Protein AF-A0A7S3IMA4-F1 (afdb_monomer_lite)

Structure (mmCIF, N/CA/C/O backbone):
data_AF-A0A7S3IMA4-F1
#
_entry.id   AF-A0A7S3IMA4-F1
#
loop_
_atom_site.group_PDB
_atom_site.id
_atom_site.type_symbol
_atom_site.label_atom_id
_atom_site.label_alt_id
_atom_site.label_comp_id
_atom_site.label_asym_id
_atom_site.label_entity_id
_atom_site.label_seq_id
_atom_site.pdbx_PDB_ins_code
_atom_site.Cartn_x
_atom_site.Cartn_y
_atom_site.Cartn_z
_atom_site.occupancy
_atom_site.B_iso_or_equiv
_atom_site.auth_seq_id
_atom_site.auth_comp_id
_atom_site.auth_asym_id
_atom_site.auth_atom_id
_atom_site.pdbx_PDB_model_num
ATOM 1 N N . MET A 1 1 ? 12.283 6.890 22.396 1.00 40.31 1 MET A N 1
ATOM 2 C CA . MET A 1 1 ? 12.252 5.522 22.956 1.00 40.31 1 MET A CA 1
ATOM 3 C C . MET A 1 1 ? 12.165 4.569 21.782 1.00 40.31 1 MET A C 1
ATOM 5 O O . MET A 1 1 ? 11.256 4.736 20.983 1.00 40.31 1 MET A O 1
ATOM 9 N N . ALA A 1 2 ? 13.135 3.670 21.608 1.00 43.66 2 ALA A N 1
ATOM 10 C CA . ALA A 1 2 ? 13.059 2.654 20.563 1.00 43.66 2 ALA A CA 1
ATOM 11 C C . ALA A 1 2 ? 11.973 1.652 20.964 1.00 43.66 2 ALA A C 1
ATOM 13 O O . ALA A 1 2 ? 12.071 1.041 22.027 1.00 43.66 2 ALA A O 1
ATOM 14 N N . VAL A 1 3 ? 10.916 1.550 20.164 1.00 55.69 3 VAL A N 1
ATOM 15 C CA . VAL A 1 3 ? 9.898 0.517 20.350 1.00 55.69 3 VAL A CA 1
ATOM 16 C C . VAL A 1 3 ? 10.578 -0.808 19.985 1.00 55.69 3 VAL A C 1
ATOM 18 O O . VAL A 1 3 ? 11.147 -0.888 18.893 1.00 55.69 3 VAL A O 1
ATOM 21 N N . PRO A 1 4 ? 10.631 -1.806 20.882 1.00 55.81 4 PRO A N 1
ATOM 22 C CA . PRO A 1 4 ? 11.192 -3.100 20.531 1.00 55.81 4 PRO A CA 1
ATOM 23 C C . PRO A 1 4 ? 10.392 -3.671 19.360 1.00 55.81 4 PRO A C 1
ATOM 25 O O . PRO A 1 4 ? 9.162 -3.631 19.381 1.00 55.81 4 PRO A O 1
ATOM 28 N N . TRP A 1 5 ? 11.093 -4.163 18.338 1.00 56.09 5 TRP A N 1
ATOM 29 C CA . TRP A 1 5 ? 10.470 -4.848 17.212 1.00 56.09 5 TRP A CA 1
ATOM 30 C C . TRP A 1 5 ? 9.736 -6.075 17.765 1.00 56.09 5 TRP A C 1
ATOM 32 O O . TRP A 1 5 ? 10.378 -7.017 18.221 1.00 56.09 5 TRP A O 1
ATOM 42 N N . SER A 1 6 ? 8.407 -6.019 17.822 1.00 56.62 6 SER A N 1
ATOM 43 C CA . SER A 1 6 ? 7.554 -7.145 18.192 1.00 56.62 6 SER A CA 1
ATOM 44 C C . SER A 1 6 ? 7.084 -7.873 16.935 1.00 56.62 6 SER A C 1
ATOM 46 O O . SER A 1 6 ? 7.007 -7.280 15.856 1.00 56.62 6 SER A O 1
ATOM 48 N N . ASP A 1 7 ? 6.730 -9.150 17.080 1.00 57.28 7 ASP A N 1
ATOM 49 C CA . ASP A 1 7 ? 6.319 -10.031 15.975 1.00 57.28 7 ASP A CA 1
ATOM 50 C C . ASP A 1 7 ? 5.040 -9.574 15.232 1.00 57.28 7 ASP A C 1
ATOM 52 O O . ASP A 1 7 ? 4.711 -10.125 14.188 1.00 57.28 7 ASP A O 1
ATOM 56 N N . ASN A 1 8 ? 4.349 -8.532 15.715 1.00 62.25 8 ASN A N 1
ATOM 57 C CA . ASN A 1 8 ? 3.084 -8.032 15.158 1.00 62.25 8 ASN A CA 1
ATOM 58 C C . ASN A 1 8 ? 3.216 -6.720 14.353 1.00 62.25 8 ASN A C 1
ATOM 60 O O . ASN A 1 8 ? 2.206 -6.107 14.022 1.00 62.25 8 ASN A O 1
ATOM 64 N N . LEU A 1 9 ? 4.433 -6.234 14.075 1.00 73.19 9 LEU A N 1
ATOM 65 C CA . LEU A 1 9 ? 4.632 -4.960 13.355 1.00 73.19 9 LEU A CA 1
ATOM 66 C C . LEU A 1 9 ? 4.625 -5.093 11.829 1.00 73.19 9 LEU A C 1
ATOM 68 O O . LEU A 1 9 ? 4.502 -4.086 11.131 1.00 73.19 9 LEU A O 1
ATOM 72 N N . LEU A 1 10 ? 4.808 -6.308 11.31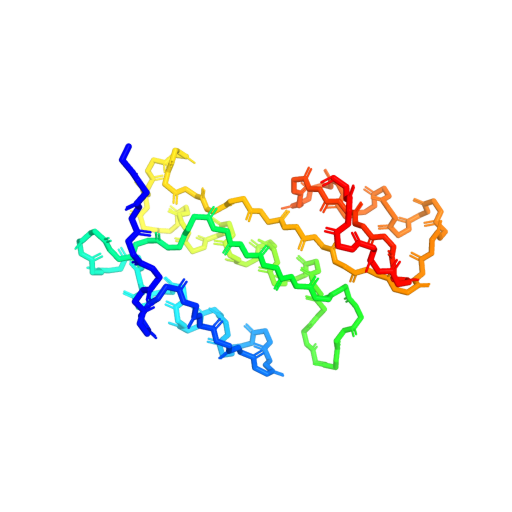4 1.00 82.31 10 LEU A N 1
ATOM 73 C CA . LEU A 1 10 ? 4.911 -6.569 9.888 1.00 82.31 10 LEU A CA 1
ATOM 74 C C . LEU A 1 10 ? 3.915 -7.640 9.491 1.00 82.31 10 LEU A C 1
ATOM 76 O O . LEU A 1 10 ? 3.895 -8.729 10.059 1.00 82.31 10 LEU A O 1
ATOM 80 N N . GLU A 1 11 ? 3.168 -7.349 8.439 1.00 88.50 11 GLU A N 1
ATOM 81 C CA . GLU A 1 11 ? 2.263 -8.307 7.848 1.00 88.50 11 GLU A CA 1
ATOM 82 C C . GLU A 1 11 ? 2.574 -8.494 6.369 1.00 88.50 11 GLU A C 1
ATOM 84 O O . GLU A 1 11 ? 2.739 -7.534 5.617 1.00 88.50 11 GLU A O 1
ATOM 89 N N . ILE A 1 12 ? 2.694 -9.756 5.965 1.00 90.62 12 ILE A N 1
ATOM 90 C CA . ILE A 1 12 ? 3.060 -1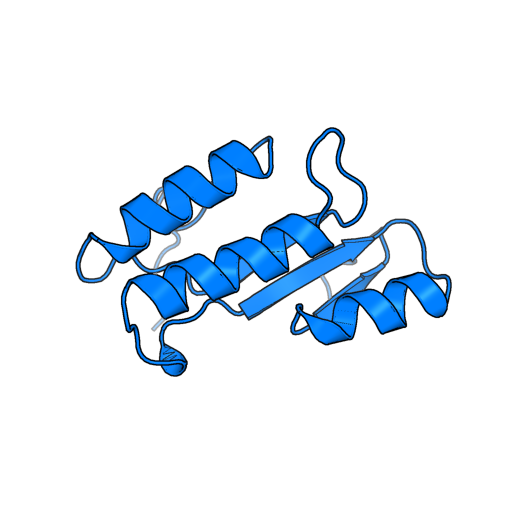0.133 4.603 1.00 90.62 12 ILE A CA 1
ATOM 91 C C . ILE A 1 12 ? 1.799 -10.596 3.876 1.00 90.62 12 ILE A C 1
ATOM 93 O O . ILE A 1 12 ? 0.995 -11.367 4.412 1.00 90.62 12 ILE A O 1
ATOM 97 N N . CYS A 1 13 ? 1.642 -10.111 2.649 1.00 91.56 13 CYS A N 1
ATOM 98 C CA . CYS A 1 13 ? 0.571 -10.480 1.732 1.00 91.56 13 CYS A CA 1
ATOM 99 C C . CYS A 1 13 ? 1.202 -10.956 0.425 1.00 91.56 13 CYS A C 1
ATOM 101 O O . CYS A 1 13 ? 2.176 -10.363 -0.040 1.00 91.56 13 CYS A O 1
ATOM 103 N N . TYR A 1 14 ? 0.652 -12.015 -0.165 1.00 89.44 14 TYR A N 1
ATOM 104 C CA . TYR A 1 14 ? 1.158 -12.577 -1.422 1.00 89.44 14 TYR A CA 1
ATOM 105 C C . TYR A 1 14 ? 0.304 -12.186 -2.634 1.00 89.44 14 TYR A C 1
ATOM 107 O O . TYR A 1 14 ? 0.670 -12.494 -3.767 1.00 89.44 14 TYR A O 1
ATOM 115 N N . SER A 1 15 ? -0.815 -11.494 -2.409 1.00 91.50 15 SER A N 1
ATOM 116 C CA . SER A 1 15 ? -1.678 -10.952 -3.452 1.00 91.50 15 SER A CA 1
ATOM 117 C C . SER A 1 15 ? -2.287 -9.614 -3.026 1.00 91.50 15 SER A C 1
ATOM 119 O O . SER A 1 15 ? -2.413 -9.325 -1.832 1.00 91.50 15 SER A O 1
ATOM 121 N N . GLY A 1 16 ? -2.699 -8.803 -4.006 1.00 90.44 16 GLY A N 1
ATOM 122 C CA . GLY A 1 16 ? -3.421 -7.557 -3.735 1.00 90.44 16 GLY A CA 1
ATOM 123 C C . GLY A 1 16 ? -4.763 -7.790 -3.029 1.00 90.44 16 GLY A C 1
ATOM 124 O O . GLY A 1 16 ? -5.139 -7.014 -2.159 1.00 90.44 16 GLY A O 1
ATOM 125 N N . ALA A 1 17 ? -5.449 -8.898 -3.332 1.00 92.62 17 ALA A N 1
ATOM 126 C CA . ALA A 1 17 ? -6.703 -9.259 -2.671 1.00 92.62 17 ALA A CA 1
ATOM 127 C C . ALA A 1 17 ? -6.506 -9.551 -1.173 1.00 92.62 17 ALA A C 1
ATOM 129 O O . ALA A 1 17 ? -7.260 -9.037 -0.350 1.00 92.62 17 ALA A O 1
ATOM 130 N N . ASP A 1 18 ? -5.460 -10.306 -0.816 1.00 93.44 18 ASP A N 1
ATOM 131 C CA . ASP A 1 18 ? -5.134 -10.585 0.590 1.00 93.44 18 ASP A CA 1
ATOM 132 C C . ASP A 1 18 ? -4.781 -9.298 1.343 1.00 93.44 18 ASP A C 1
ATOM 134 O O . ASP A 1 18 ? -5.178 -9.116 2.493 1.00 93.44 18 ASP A O 1
ATOM 138 N N . ALA A 1 19 ? -4.053 -8.391 0.684 1.00 92.94 19 ALA A N 1
ATOM 139 C CA . ALA A 1 19 ? -3.700 -7.099 1.257 1.00 92.94 19 ALA A CA 1
ATOM 140 C C . ALA A 1 19 ? -4.943 -6.244 1.538 1.00 92.94 19 ALA A C 1
ATOM 142 O O . ALA A 1 19 ? -5.046 -5.668 2.616 1.00 92.94 19 ALA A O 1
ATOM 143 N N . LEU A 1 20 ? -5.908 -6.191 0.614 1.00 93.19 20 LEU A N 1
ATOM 144 C CA . LEU A 1 20 ? -7.156 -5.449 0.820 1.00 93.19 20 LEU A CA 1
ATOM 145 C C . LEU A 1 20 ? -7.993 -6.026 1.963 1.00 93.19 20 LEU A C 1
ATOM 147 O O . LEU A 1 20 ? -8.450 -5.260 2.804 1.00 93.19 20 LEU A O 1
ATOM 151 N N . ALA A 1 21 ? -8.134 -7.352 2.040 1.00 92.31 21 ALA A N 1
ATOM 152 C CA . ALA A 1 21 ? -8.879 -7.997 3.122 1.00 92.31 21 ALA A CA 1
ATOM 153 C C . ALA A 1 21 ? -8.294 -7.652 4.504 1.00 92.31 21 ALA A C 1
ATOM 155 O O . ALA A 1 21 ? -9.029 -7.334 5.438 1.00 92.31 21 ALA A O 1
ATOM 156 N N . LYS A 1 22 ? -6.962 -7.644 4.617 1.00 90.81 22 LYS A N 1
ATOM 157 C CA . LYS A 1 22 ? -6.266 -7.269 5.854 1.00 90.81 22 LYS A CA 1
ATOM 158 C C . LYS A 1 22 ? -6.365 -5.782 6.163 1.00 90.81 22 LYS A C 1
ATOM 160 O O . LYS A 1 22 ? -6.531 -5.415 7.321 1.00 90.81 22 LYS A O 1
ATOM 165 N N . LEU A 1 23 ? -6.296 -4.917 5.149 1.00 90.56 23 LEU A N 1
ATOM 166 C CA . LEU A 1 23 ? -6.528 -3.485 5.337 1.00 90.56 23 LEU A CA 1
ATOM 167 C C . LEU A 1 23 ? -7.935 -3.230 5.876 1.00 90.56 23 LEU A C 1
ATOM 169 O O . LEU A 1 23 ? -8.071 -2.485 6.841 1.00 90.56 23 LEU A O 1
ATOM 173 N N . GLU A 1 24 ? -8.956 -3.872 5.307 1.00 90.50 24 GLU A N 1
ATOM 174 C CA . GLU A 1 24 ? -10.334 -3.778 5.795 1.00 90.50 24 GLU A CA 1
ATOM 175 C C . GLU A 1 24 ? -10.435 -4.231 7.256 1.00 90.50 24 GLU A C 1
ATOM 177 O O . GLU A 1 24 ? -10.908 -3.467 8.098 1.00 90.50 24 GLU A O 1
ATOM 182 N N . GLU A 1 25 ? -9.901 -5.406 7.596 1.00 88.12 25 GLU A N 1
ATOM 183 C CA . GLU A 1 25 ? -9.865 -5.894 8.980 1.00 88.12 25 GLU A CA 1
ATOM 184 C C . GLU A 1 25 ? -9.170 -4.890 9.919 1.00 88.12 25 GLU A C 1
ATOM 186 O O . GLU A 1 25 ? -9.756 -4.456 10.917 1.00 88.12 25 GLU A O 1
ATOM 191 N N . GLY A 1 26 ? -7.976 -4.419 9.553 1.00 85.06 26 GLY A N 1
ATOM 192 C CA . GLY A 1 26 ? -7.199 -3.448 10.326 1.00 85.06 26 GLY A CA 1
ATOM 193 C C . GLY A 1 26 ? -7.865 -2.075 10.462 1.00 85.06 26 GLY A C 1
ATOM 194 O O . GLY A 1 26 ? -7.657 -1.391 11.464 1.00 85.06 26 GLY A O 1
ATOM 195 N N . THR A 1 27 ? -8.708 -1.665 9.504 1.00 84.00 27 THR A N 1
ATOM 196 C CA . THR A 1 27 ? -9.496 -0.425 9.625 1.00 84.00 27 THR A CA 1
ATOM 197 C C . THR A 1 27 ? -10.639 -0.529 10.632 1.00 84.00 27 THR A C 1
ATOM 199 O O . THR A 1 27 ? -11.032 0.491 11.200 1.00 84.00 27 THR A O 1
ATOM 202 N N . THR A 1 28 ? -11.154 -1.736 10.885 1.00 81.25 28 THR A N 1
ATOM 203 C CA . THR A 1 28 ? -12.255 -1.956 11.838 1.00 81.25 28 THR A CA 1
ATOM 204 C C . THR A 1 28 ? -11.792 -2.110 13.286 1.00 81.25 28 THR A C 1
ATOM 206 O O . THR A 1 28 ? -12.572 -1.869 14.208 1.00 81.25 28 THR A O 1
ATOM 209 N N . ILE A 1 29 ? -10.528 -2.483 13.500 1.00 76.69 29 ILE A N 1
ATOM 210 C CA . ILE A 1 29 ? -9.949 -2.673 14.831 1.00 76.69 29 ILE A CA 1
ATOM 211 C C . ILE A 1 29 ? -9.308 -1.360 15.295 1.00 76.69 29 ILE A C 1
ATOM 213 O O . ILE A 1 29 ? -8.345 -0.861 14.707 1.00 76.69 29 ILE A O 1
ATOM 217 N N . GLU A 1 30 ? -9.820 -0.801 16.392 1.00 70.12 30 GLU A N 1
ATOM 218 C CA . GLU A 1 30 ? -9.305 0.441 16.967 1.00 70.12 30 GLU A CA 1
ATOM 219 C C . GLU A 1 30 ? -7.813 0.304 17.334 1.00 70.12 30 GLU A C 1
ATOM 221 O O . GLU A 1 30 ? -7.411 -0.578 18.092 1.00 70.12 30 GLU A O 1
ATOM 226 N N . GLY A 1 31 ? -6.972 1.168 16.755 1.00 67.50 31 GLY A N 1
ATOM 227 C CA . GLY A 1 31 ? -5.519 1.162 16.963 1.00 67.50 31 GLY A CA 1
ATOM 228 C C . GLY A 1 31 ? -4.718 0.212 16.062 1.00 67.50 31 GLY A C 1
ATOM 229 O O . GLY A 1 31 ? -3.492 0.231 16.146 1.00 67.50 31 GLY A O 1
ATOM 230 N N . SER A 1 32 ? -5.356 -0.556 15.167 1.00 69.25 32 SER A N 1
ATOM 231 C CA . SER A 1 32 ? -4.691 -1.546 14.295 1.00 69.25 32 SER A CA 1
ATOM 232 C C . SER A 1 32 ? -4.530 -1.091 12.835 1.00 69.25 32 SER A C 1
ATOM 234 O O . SER A 1 32 ? -4.566 -1.890 11.900 1.00 69.25 32 SER A O 1
ATOM 236 N N . GLN A 1 33 ? -4.347 0.210 12.621 1.00 81.81 33 GLN A N 1
ATOM 237 C CA . GLN A 1 33 ? -4.238 0.785 11.282 1.00 81.81 33 GLN A CA 1
ATOM 238 C C . GLN A 1 33 ? -2.799 0.736 10.781 1.00 81.81 33 GLN A C 1
ATOM 240 O O . GLN A 1 33 ? -1.898 1.332 11.382 1.00 81.81 33 GLN A O 1
ATOM 245 N N . TYR A 1 34 ? -2.598 0.093 9.634 1.00 87.75 34 TYR A N 1
ATOM 246 C CA . TYR A 1 34 ? -1.317 0.112 8.943 1.00 87.75 34 TYR A CA 1
ATOM 247 C C . TYR A 1 34 ? -0.927 1.547 8.598 1.00 87.75 34 TYR A C 1
ATOM 249 O O . TYR A 1 34 ? -1.716 2.316 8.056 1.00 87.75 34 TYR A O 1
ATOM 257 N N . LYS A 1 35 ? 0.314 1.909 8.923 1.00 88.94 35 LYS A N 1
ATOM 258 C CA . LYS A 1 35 ? 0.882 3.230 8.614 1.00 88.94 35 LYS A CA 1
ATOM 259 C C . LYS A 1 35 ? 1.706 3.237 7.332 1.00 88.94 35 LYS A C 1
ATOM 261 O O . LYS A 1 35 ? 1.978 4.302 6.789 1.00 88.94 35 LYS A O 1
ATOM 266 N N . LEU A 1 36 ? 2.101 2.060 6.858 1.00 90.69 36 LEU A N 1
ATOM 267 C CA . LEU A 1 36 ? 2.944 1.886 5.688 1.00 90.69 36 LEU A CA 1
ATOM 268 C C . LEU A 1 36 ? 2.504 0.644 4.917 1.00 90.69 36 LEU A C 1
ATOM 270 O O . LEU A 1 36 ? 2.356 -0.427 5.502 1.00 90.69 36 LEU A O 1
ATOM 274 N N . ILE A 1 37 ? 2.361 0.792 3.605 1.00 92.81 37 ILE A N 1
ATOM 275 C CA . ILE A 1 37 ? 2.220 -0.302 2.649 1.00 92.81 37 ILE A CA 1
ATOM 276 C C . ILE A 1 37 ? 3.439 -0.263 1.731 1.00 92.81 37 ILE A C 1
ATOM 278 O O . ILE A 1 37 ? 3.702 0.745 1.076 1.00 92.81 37 ILE A O 1
ATOM 282 N N . LEU A 1 38 ? 4.165 -1.377 1.671 1.00 92.44 38 LEU A N 1
ATOM 283 C CA . LEU A 1 38 ? 5.200 -1.622 0.670 1.00 92.44 38 LEU A CA 1
ATOM 284 C C . LEU A 1 38 ? 4.641 -2.621 -0.336 1.00 92.44 38 LEU A C 1
ATOM 286 O O . LEU A 1 38 ? 4.263 -3.725 0.052 1.00 92.44 38 LEU A O 1
ATOM 290 N N . THR A 1 39 ? 4.579 -2.245 -1.611 1.00 92.56 39 THR A N 1
ATOM 291 C CA . THR A 1 39 ? 4.004 -3.112 -2.648 1.00 92.56 39 THR A CA 1
ATOM 292 C C . THR A 1 39 ? 4.818 -3.100 -3.933 1.00 92.56 39 THR A C 1
ATOM 294 O O . THR A 1 39 ? 5.477 -2.113 -4.249 1.00 92.56 39 THR A O 1
ATOM 297 N N . ASP A 1 40 ? 4.794 -4.204 -4.678 1.00 90.56 40 ASP A N 1
ATOM 298 C CA . ASP A 1 40 ? 5.336 -4.248 -6.035 1.00 90.56 40 ASP A CA 1
ATOM 299 C C . ASP A 1 40 ? 4.330 -3.627 -7.014 1.00 90.56 40 ASP A C 1
ATOM 301 O O . ASP A 1 40 ? 3.124 -3.828 -6.883 1.00 90.56 40 ASP A O 1
ATOM 305 N N . ILE A 1 41 ? 4.814 -2.893 -8.015 1.00 88.19 41 ILE A N 1
ATOM 306 C CA . ILE A 1 41 ? 3.965 -2.437 -9.121 1.00 88.19 41 ILE A CA 1
ATOM 307 C C . ILE A 1 41 ? 3.525 -3.627 -9.980 1.00 88.19 41 ILE A C 1
ATOM 309 O O . ILE A 1 41 ? 2.358 -3.728 -10.352 1.00 88.19 41 ILE A O 1
ATOM 313 N N . SER A 1 42 ? 4.455 -4.523 -10.309 1.00 85.00 42 SER A N 1
ATOM 314 C CA . SER A 1 42 ? 4.221 -5.620 -11.249 1.00 85.00 42 SER A CA 1
ATOM 315 C C . SER A 1 42 ? 3.863 -6.899 -10.498 1.00 85.00 42 SER A C 1
ATOM 317 O O . SER A 1 42 ? 4.734 -7.698 -10.162 1.00 85.00 42 SER A O 1
ATOM 319 N N . MET A 1 43 ? 2.569 -7.102 -10.248 1.00 85.50 43 MET A N 1
ATOM 320 C CA . MET A 1 43 ? 2.032 -8.315 -9.624 1.00 85.50 43 MET A CA 1
ATOM 321 C C . MET A 1 43 ? 1.008 -9.005 -10.537 1.00 85.50 43 MET A C 1
ATOM 323 O O . MET A 1 43 ? 0.298 -8.334 -11.286 1.00 85.50 43 MET A O 1
ATOM 327 N N . PRO A 1 44 ? 0.912 -10.347 -10.505 1.00 79.88 44 PRO A N 1
ATOM 328 C CA . PRO A 1 44 ? -0.124 -11.066 -11.233 1.00 79.88 44 PRO A CA 1
ATOM 329 C C . PRO A 1 44 ? -1.508 -10.830 -10.611 1.00 79.88 44 PRO A C 1
ATOM 331 O O . PRO A 1 44 ? -1.673 -10.837 -9.391 1.00 79.88 44 PRO A O 1
ATOM 334 N N . GLY A 1 45 ? -2.525 -10.691 -11.462 1.00 86.12 45 GLY A N 1
ATOM 335 C CA . GLY A 1 45 ? -3.914 -10.504 -11.040 1.00 86.12 45 GLY A CA 1
ATOM 336 C C . GLY A 1 45 ? -4.256 -9.040 -10.784 1.00 86.12 45 GLY A C 1
ATOM 337 O O . GLY A 1 45 ? -4.894 -8.433 -11.635 1.00 86.12 45 GLY A O 1
ATOM 338 N N . MET A 1 46 ? -3.838 -8.504 -9.634 1.00 87.44 46 MET A N 1
ATOM 339 C CA . MET A 1 46 ? -4.034 -7.099 -9.258 1.00 87.44 46 MET A CA 1
ATOM 340 C C . MET A 1 46 ? -2.683 -6.398 -9.214 1.00 87.44 46 MET A C 1
ATOM 342 O O . MET A 1 46 ? -1.810 -6.811 -8.447 1.00 87.44 46 MET A O 1
ATOM 346 N N . ASP A 1 47 ? -2.521 -5.353 -10.023 1.00 89.06 47 ASP A N 1
ATOM 347 C CA . ASP A 1 47 ? -1.275 -4.588 -10.048 1.00 89.06 47 ASP A CA 1
ATOM 348 C C . ASP A 1 47 ? -1.159 -3.648 -8.829 1.00 89.06 47 ASP A C 1
ATOM 350 O O . ASP A 1 47 ? -2.120 -3.405 -8.089 1.00 89.06 47 ASP A O 1
ATOM 354 N N . GLY A 1 48 ? 0.045 -3.131 -8.574 1.00 87.81 48 GLY A N 1
ATOM 355 C CA . GLY A 1 48 ? 0.274 -2.249 -7.428 1.00 87.81 48 GLY A CA 1
ATOM 356 C C . GLY A 1 48 ? -0.551 -0.959 -7.483 1.00 87.81 48 GLY A C 1
ATOM 357 O O . GLY A 1 48 ? -0.922 -0.436 -6.431 1.00 87.81 48 GLY A O 1
ATOM 358 N N . TYR A 1 49 ? -0.867 -0.453 -8.682 1.00 89.56 49 TYR A N 1
ATOM 359 C CA . TYR A 1 49 ? -1.689 0.747 -8.863 1.00 89.56 49 TYR A CA 1
ATOM 360 C C . TYR A 1 49 ? -3.130 0.489 -8.430 1.00 89.56 49 TYR A C 1
ATOM 362 O O . TYR A 1 49 ? -3.701 1.268 -7.668 1.00 89.56 49 TYR A O 1
ATOM 370 N N . GLU A 1 50 ? -3.704 -0.626 -8.877 1.00 92.00 50 GLU A N 1
ATOM 371 C CA . GLU A 1 50 ? -5.041 -1.059 -8.488 1.00 92.00 50 GLU A CA 1
ATOM 372 C C . GLU A 1 50 ? -5.131 -1.288 -6.981 1.00 92.00 50 GLU A C 1
ATOM 374 O O . GLU A 1 50 ? -6.098 -0.852 -6.352 1.00 92.00 50 GLU A O 1
ATOM 379 N N . LEU A 1 51 ? -4.111 -1.912 -6.384 1.00 93.56 51 LEU A N 1
ATOM 380 C CA . LEU A 1 51 ? -4.037 -2.073 -4.936 1.00 93.56 51 LEU A CA 1
ATOM 381 C C . LEU A 1 51 ? -4.035 -0.716 -4.222 1.00 93.56 51 LEU A C 1
ATOM 383 O O . LEU A 1 51 ? -4.806 -0.536 -3.283 1.00 93.56 51 LEU A O 1
ATOM 387 N N . ALA A 1 52 ? -3.211 0.239 -4.663 1.00 92.75 52 ALA A N 1
ATOM 388 C CA . ALA A 1 52 ? -3.137 1.564 -4.049 1.00 92.75 52 ALA A CA 1
ATOM 389 C C . ALA A 1 52 ? -4.483 2.299 -4.130 1.00 92.75 52 ALA A C 1
ATOM 391 O O . ALA A 1 52 ? -5.001 2.759 -3.111 1.00 92.75 5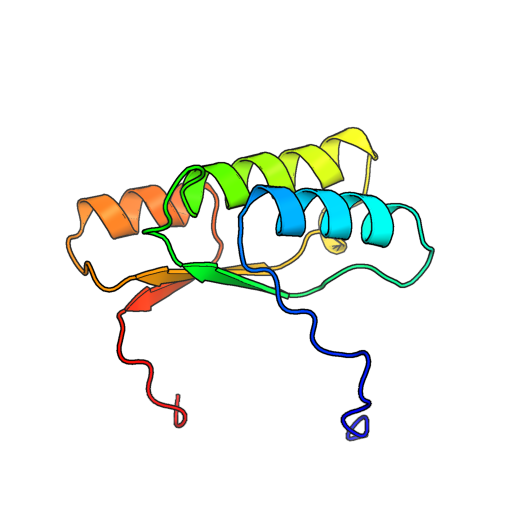2 ALA A O 1
ATOM 392 N N . ALA A 1 53 ? -5.102 2.329 -5.311 1.00 92.19 53 ALA A N 1
ATOM 393 C CA . ALA A 1 53 ? -6.400 2.962 -5.512 1.00 92.19 53 ALA A CA 1
ATOM 394 C C . ALA A 1 53 ? -7.504 2.311 -4.658 1.00 92.19 53 ALA A C 1
ATOM 396 O O . ALA A 1 53 ? -8.336 3.006 -4.071 1.00 92.19 53 ALA A O 1
ATOM 397 N N . ASN A 1 54 ? -7.523 0.979 -4.559 1.00 93.38 54 ASN A N 1
ATOM 398 C CA . ASN A 1 54 ? -8.502 0.269 -3.736 1.00 93.38 54 ASN A CA 1
ATOM 399 C C . ASN A 1 54 ? -8.239 0.448 -2.238 1.00 93.38 54 ASN A C 1
ATOM 401 O O . ASN A 1 54 ? -9.195 0.645 -1.492 1.00 93.38 54 ASN A O 1
ATOM 405 N N . ALA A 1 55 ? -6.976 0.485 -1.807 1.00 92.06 55 ALA A N 1
ATOM 406 C CA . ALA A 1 55 ? -6.622 0.803 -0.430 1.00 92.06 55 ALA A CA 1
ATOM 407 C C . ALA A 1 55 ? -7.194 2.172 -0.042 1.00 92.06 55 ALA A C 1
ATOM 409 O O . ALA A 1 55 ? -7.949 2.253 0.919 1.00 92.06 55 ALA A O 1
ATOM 410 N N . ARG A 1 56 ? -6.963 3.230 -0.835 1.00 90.75 56 ARG A N 1
ATOM 411 C CA . ARG A 1 56 ? -7.540 4.567 -0.574 1.00 90.75 56 ARG A CA 1
ATOM 412 C C . ARG A 1 56 ? -9.070 4.539 -0.471 1.00 90.75 56 ARG A C 1
ATOM 414 O O . ARG A 1 56 ? -9.639 5.179 0.412 1.00 90.75 56 ARG A O 1
ATOM 421 N N . LYS A 1 57 ? -9.746 3.763 -1.329 1.00 91.62 57 LYS A N 1
ATOM 422 C CA . LYS A 1 57 ? -11.210 3.592 -1.270 1.00 91.62 57 LYS A CA 1
ATOM 423 C C . LYS A 1 57 ? -11.677 2.934 0.024 1.00 91.62 57 LYS A C 1
ATOM 425 O O . LYS A 1 57 ? -12.710 3.351 0.534 1.00 91.62 57 LYS A O 1
ATOM 430 N N . VAL A 1 58 ? -10.946 1.955 0.564 1.00 90.12 58 VAL A N 1
ATOM 431 C CA . VAL A 1 58 ? -11.276 1.346 1.865 1.00 90.12 58 VAL A CA 1
ATOM 432 C C . VAL A 1 58 ? -11.351 2.439 2.934 1.00 90.12 58 VAL A C 1
ATOM 434 O O . VAL A 1 58 ? -12.396 2.613 3.555 1.00 90.12 58 VAL A O 1
ATOM 437 N N . PHE A 1 59 ? -10.311 3.265 3.076 1.00 88.19 59 PHE A N 1
ATOM 438 C CA . PHE A 1 59 ? -10.300 4.342 4.077 1.00 88.19 59 PHE A CA 1
ATOM 439 C C . PHE A 1 59 ? -11.422 5.369 3.859 1.00 88.19 59 PHE A C 1
ATOM 441 O O . PHE A 1 59 ? -12.080 5.770 4.822 1.00 88.19 59 PHE A O 1
ATOM 448 N N . ALA A 1 60 ? -11.702 5.734 2.604 1.00 87.81 60 ALA A N 1
ATOM 449 C CA . ALA A 1 60 ? -12.813 6.622 2.269 1.00 87.81 60 ALA A CA 1
ATOM 450 C C . ALA A 1 60 ? -14.186 6.014 2.623 1.00 87.81 60 ALA A C 1
ATOM 452 O O . ALA A 1 60 ? -15.043 6.708 3.169 1.00 87.81 60 ALA A O 1
ATOM 453 N N . ASN A 1 61 ? -14.393 4.718 2.367 1.00 90.00 61 ASN A N 1
ATOM 454 C CA . ASN A 1 61 ? -15.649 4.016 2.652 1.00 90.00 61 ASN A CA 1
ATOM 455 C C . ASN A 1 61 ? -15.947 3.949 4.155 1.00 90.00 61 ASN A C 1
ATOM 457 O O . ASN A 1 61 ? -17.096 4.109 4.562 1.00 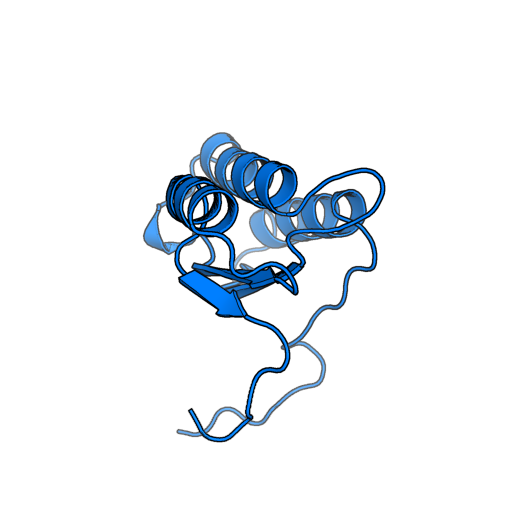90.00 61 ASN A O 1
ATOM 461 N N . TYR A 1 62 ? -14.915 3.777 4.982 1.00 86.81 62 TYR A N 1
ATOM 462 C CA . TYR A 1 62 ? -15.035 3.821 6.442 1.00 86.81 62 TYR A CA 1
ATOM 463 C C . TYR A 1 62 ? -15.048 5.252 7.010 1.00 86.81 62 TYR A C 1
ATOM 465 O O . TYR A 1 62 ? -15.077 5.424 8.226 1.00 86.81 62 TYR A O 1
ATOM 473 N N . SER A 1 63 ? -15.066 6.285 6.152 1.00 87.25 63 SER A N 1
ATOM 474 C CA . SER A 1 63 ? -15.034 7.704 6.545 1.00 87.25 63 SER A CA 1
ATOM 475 C C . SER A 1 63 ? -13.885 8.030 7.507 1.00 87.25 63 SER A C 1
ATOM 477 O O . SER A 1 63 ? -14.037 8.839 8.426 1.00 87.25 63 SER A O 1
ATOM 479 N N . LEU A 1 64 ? -12.738 7.373 7.315 1.00 84.50 64 LEU A N 1
ATOM 480 C CA . LEU A 1 64 ? -11.578 7.568 8.170 1.00 84.50 64 LEU A CA 1
ATOM 481 C C . LEU A 1 64 ? -10.868 8.888 7.831 1.00 84.50 64 LEU A C 1
ATOM 483 O O . LEU A 1 64 ? -10.803 9.272 6.661 1.00 84.50 64 LEU A O 1
ATOM 487 N N . PRO A 1 65 ? -10.310 9.585 8.836 1.00 85.88 65 PRO A N 1
ATOM 488 C CA . PRO A 1 65 ? -9.467 10.750 8.606 1.00 85.88 65 PRO A CA 1
ATOM 489 C C . PRO A 1 65 ? -8.257 10.408 7.733 1.00 85.88 65 PRO A C 1
ATOM 491 O O . PRO A 1 65 ? -7.676 9.325 7.851 1.00 85.88 65 PRO A O 1
ATOM 494 N N . LYS A 1 66 ? -7.832 11.364 6.901 1.00 83.50 66 LYS A N 1
ATOM 495 C CA . LYS A 1 66 ? -6.706 11.189 5.973 1.00 83.50 66 LYS A CA 1
ATOM 496 C C . LYS A 1 66 ? -5.392 10.871 6.696 1.00 83.50 66 LYS A C 1
ATOM 498 O O . LYS A 1 66 ? -4.533 10.192 6.153 1.00 83.50 66 LYS A O 1
ATOM 503 N N . GLU A 1 67 ? -5.246 11.310 7.943 1.00 85.75 67 GLU A N 1
ATOM 504 C CA . GLU A 1 67 ? -4.090 11.045 8.809 1.00 85.75 67 GLU A CA 1
ATOM 505 C C . GLU A 1 67 ? -3.959 9.567 9.209 1.00 85.75 67 GLU A C 1
ATOM 507 O O . GLU A 1 67 ? -2.924 9.141 9.730 1.00 85.75 67 GLU A O 1
ATOM 512 N N . LEU A 1 68 ? -5.025 8.786 9.017 1.00 86.06 68 LEU A N 1
ATOM 513 C CA . LEU A 1 68 ? -5.037 7.353 9.279 1.00 86.06 68 LEU A CA 1
ATOM 514 C C . LEU A 1 68 ? -4.762 6.532 8.023 1.00 86.06 68 LEU A C 1
ATOM 516 O O . LEU A 1 68 ? -4.497 5.338 8.156 1.00 86.06 68 LEU A O 1
ATOM 520 N N . GLU A 1 69 ? -4.787 7.153 6.841 1.00 89.06 69 GLU A N 1
ATOM 521 C CA . GLU A 1 69 ? -4.402 6.471 5.616 1.00 89.06 69 GLU A CA 1
ATOM 522 C C . GLU A 1 69 ? -2.915 6.081 5.661 1.00 89.06 69 GLU A C 1
ATOM 524 O O . GLU A 1 69 ? -2.069 6.873 6.091 1.00 89.06 69 GLU A O 1
ATOM 529 N N . PRO A 1 70 ? -2.563 4.875 5.196 1.00 90.88 70 PRO A N 1
ATOM 530 C CA . PRO A 1 70 ? -1.181 4.449 5.118 1.00 90.88 70 PRO A CA 1
ATOM 531 C C . PRO A 1 70 ? -0.430 5.255 4.063 1.00 90.88 70 PRO A C 1
ATOM 533 O O . PRO A 1 70 ? -0.964 5.581 2.999 1.00 90.88 70 PRO A O 1
ATOM 536 N N . THR A 1 71 ? 0.856 5.473 4.317 1.00 93.06 71 THR A N 1
ATOM 537 C CA . THR A 1 71 ? 1.803 5.814 3.258 1.00 93.06 71 THR A CA 1
ATOM 538 C C . THR A 1 71 ? 1.966 4.597 2.351 1.00 93.06 71 THR A C 1
ATOM 540 O O . THR A 1 71 ? 2.252 3.503 2.837 1.00 93.06 71 THR A O 1
ATOM 543 N N . ILE A 1 72 ? 1.813 4.763 1.041 1.00 93.81 72 ILE A N 1
ATOM 544 C CA . ILE A 1 72 ? 1.967 3.693 0.053 1.00 93.81 72 ILE A CA 1
ATOM 545 C C . ILE A 1 72 ? 3.246 3.934 -0.735 1.00 93.81 72 ILE A C 1
ATOM 547 O O . ILE A 1 72 ? 3.390 4.942 -1.427 1.00 93.81 72 ILE A O 1
ATOM 551 N N . ILE A 1 73 ? 4.173 2.987 -0.638 1.00 92.88 73 ILE A N 1
ATOM 552 C CA . ILE A 1 73 ? 5.450 3.017 -1.339 1.00 92.88 73 ILE A CA 1
ATOM 553 C C . ILE A 1 73 ? 5.486 1.862 -2.341 1.00 92.88 73 ILE A C 1
ATOM 555 O O . ILE A 1 73 ? 5.441 0.686 -1.966 1.00 92.88 73 ILE A O 1
ATOM 559 N N . ALA A 1 74 ? 5.603 2.205 -3.620 1.00 90.75 74 ALA A N 1
ATOM 560 C CA . ALA A 1 74 ? 5.772 1.236 -4.690 1.00 90.75 74 ALA A CA 1
ATOM 561 C C . ALA A 1 74 ? 7.233 0.846 -4.891 1.00 90.75 74 ALA A C 1
ATOM 563 O O . ALA A 1 74 ? 8.138 1.680 -4.862 1.00 90.75 74 ALA A O 1
ATOM 564 N N . LEU A 1 75 ? 7.445 -0.429 -5.192 1.00 89.75 75 LEU A N 1
ATOM 565 C CA . LEU A 1 75 ? 8.718 -0.998 -5.597 1.00 89.75 75 LEU A CA 1
ATOM 566 C C . LEU A 1 75 ? 8.578 -1.506 -7.032 1.00 89.75 75 LEU A C 1
ATOM 568 O O . LEU A 1 75 ? 7.703 -2.317 -7.308 1.00 89.75 75 LEU A O 1
ATOM 572 N N . THR A 1 76 ? 9.4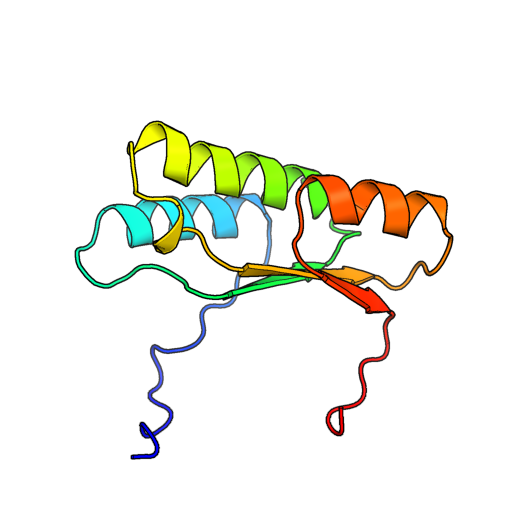42 -1.084 -7.949 1.00 86.19 76 THR A N 1
ATOM 573 C CA . THR A 1 76 ? 9.335 -1.459 -9.369 1.00 86.19 76 THR A CA 1
ATOM 574 C C . THR A 1 76 ? 10.668 -1.902 -9.953 1.00 86.19 76 THR A C 1
ATOM 576 O O . THR A 1 76 ? 11.701 -1.312 -9.666 1.00 86.19 76 THR A O 1
ATOM 579 N N . GLY A 1 77 ? 10.674 -2.947 -10.785 1.00 82.56 77 GLY A N 1
ATOM 580 C CA . GLY A 1 77 ? 11.839 -3.285 -11.620 1.00 82.56 77 GLY A CA 1
ATOM 581 C C . GLY A 1 77 ? 11.969 -2.400 -12.867 1.00 82.56 77 GLY A C 1
ATOM 582 O O . GLY A 1 77 ? 13.027 -2.352 -13.485 1.00 82.56 77 GLY A O 1
ATOM 583 N N . HIS A 1 78 ? 10.893 -1.691 -13.203 1.00 74.00 78 HIS A N 1
ATOM 584 C CA . HIS A 1 78 ? 10.724 -0.850 -14.380 1.00 74.00 78 HIS A CA 1
ATOM 585 C C . HIS A 1 78 ? 10.895 0.619 -13.986 1.00 74.00 78 HIS A C 1
ATOM 587 O O . HIS A 1 78 ? 10.144 1.137 -13.157 1.00 74.00 78 HIS A O 1
ATOM 593 N N . ALA A 1 79 ? 11.936 1.260 -14.519 1.00 72.00 79 ALA A N 1
ATOM 594 C CA . ALA A 1 79 ? 12.327 2.635 -14.195 1.00 72.00 79 ALA A CA 1
ATOM 595 C C . ALA A 1 79 ? 11.893 3.649 -15.268 1.00 72.00 79 ALA A C 1
ATOM 597 O O . ALA A 1 79 ? 12.325 4.803 -15.246 1.00 72.00 79 ALA A O 1
ATOM 598 N N . GLU A 1 80 ? 11.083 3.227 -16.238 1.00 78.19 80 GLU A N 1
ATOM 599 C CA . GLU A 1 80 ? 10.605 4.092 -17.304 1.00 78.19 80 GLU A CA 1
ATOM 600 C C . GLU A 1 80 ? 9.652 5.156 -16.738 1.00 78.19 80 GLU A C 1
ATOM 602 O O . GLU A 1 80 ? 8.815 4.892 -15.871 1.00 78.19 80 GLU A O 1
ATOM 607 N N . VAL A 1 81 ? 9.783 6.384 -17.248 1.00 74.00 81 VAL A N 1
ATOM 608 C CA . VAL A 1 81 ? 9.103 7.578 -16.718 1.00 74.00 81 VAL A CA 1
ATOM 609 C C . VAL A 1 81 ? 7.588 7.394 -16.639 1.00 74.00 81 VAL A C 1
ATOM 611 O O . VAL A 1 81 ? 6.984 7.807 -15.657 1.00 74.00 81 VAL A O 1
ATOM 614 N N . GLU A 1 82 ? 6.977 6.728 -17.618 1.00 75.12 82 GLU A N 1
ATOM 615 C CA . GLU A 1 82 ? 5.528 6.499 -17.661 1.00 75.12 82 GLU A CA 1
ATOM 616 C C . GLU A 1 82 ? 5.019 5.672 -16.466 1.00 75.12 82 GLU A C 1
ATOM 618 O O . GLU A 1 82 ? 3.986 6.007 -15.881 1.00 75.12 82 GLU A O 1
ATOM 623 N N . PHE A 1 83 ? 5.769 4.647 -16.039 1.00 75.44 83 PHE A N 1
ATOM 624 C CA . PHE A 1 83 ? 5.418 3.841 -14.863 1.00 75.44 83 PHE A CA 1
ATOM 625 C C . PHE A 1 83 ? 5.551 4.644 -13.567 1.00 75.44 83 PHE A C 1
ATOM 627 O O . PHE A 1 83 ? 4.700 4.533 -12.678 1.00 75.44 83 PHE A O 1
ATOM 634 N N . LEU A 1 84 ? 6.588 5.481 -13.470 1.00 75.31 84 LEU A N 1
ATOM 635 C CA . LEU A 1 84 ? 6.811 6.355 -12.317 1.00 75.31 84 LEU A CA 1
ATOM 636 C C . LEU A 1 84 ? 5.730 7.438 -12.220 1.00 75.31 84 LEU A C 1
ATOM 638 O O . LEU A 1 84 ? 5.186 7.674 -11.144 1.00 75.31 84 LEU A O 1
ATOM 642 N N . SER A 1 85 ? 5.373 8.063 -13.345 1.00 78.25 85 SER A N 1
ATOM 643 C CA . SER A 1 85 ? 4.323 9.082 -13.401 1.00 78.25 85 SER A CA 1
ATOM 644 C C . SER A 1 85 ? 2.960 8.523 -13.011 1.00 78.25 85 SER A C 1
ATOM 646 O O . SER A 1 85 ? 2.238 9.182 -12.271 1.00 78.25 85 SER A O 1
ATOM 648 N N . ARG A 1 86 ? 2.617 7.305 -13.453 1.00 80.31 86 ARG A N 1
ATOM 649 C CA . ARG A 1 86 ? 1.371 6.642 -13.041 1.00 80.31 86 ARG A CA 1
ATOM 650 C C . ARG A 1 86 ? 1.360 6.325 -11.545 1.00 80.31 86 ARG A C 1
ATOM 652 O O . ARG A 1 86 ? 0.324 6.455 -10.907 1.00 80.31 86 ARG A O 1
ATOM 659 N N . ALA A 1 87 ? 2.501 5.931 -10.982 1.00 77.56 87 ALA A N 1
ATOM 660 C CA . ALA A 1 87 ? 2.588 5.535 -9.576 1.00 77.56 87 ALA A CA 1
ATOM 661 C C . ALA A 1 87 ? 2.340 6.711 -8.639 1.00 77.56 87 ALA A C 1
ATOM 663 O O . ALA A 1 87 ? 1.581 6.583 -7.688 1.00 77.56 87 ALA A O 1
ATOM 664 N N . LEU A 1 88 ? 2.890 7.877 -8.969 1.00 78.44 88 LEU A N 1
ATOM 665 C CA . LEU A 1 88 ? 2.732 9.098 -8.178 1.00 78.44 88 LEU A CA 1
ATOM 666 C C . LEU A 1 88 ? 1.301 9.672 -8.169 1.00 78.44 88 LEU A C 1
ATOM 668 O O . LEU A 1 88 ? 1.066 10.682 -7.513 1.00 78.44 88 LEU A O 1
ATOM 672 N N . ILE A 1 89 ? 0.351 9.068 -8.895 1.00 80.69 89 ILE A N 1
ATOM 673 C CA . ILE A 1 89 ? -1.068 9.451 -8.840 1.00 80.69 89 ILE A CA 1
ATOM 674 C C . ILE A 1 89 ? -1.718 8.925 -7.554 1.00 80.69 89 ILE A C 1
ATOM 676 O O . ILE A 1 89 ? -2.403 9.679 -6.869 1.00 80.69 89 ILE A O 1
ATOM 680 N N . ASP A 1 90 ? -1.486 7.652 -7.224 1.00 77.94 90 ASP A N 1
ATOM 681 C CA . ASP A 1 90 ? -2.176 6.952 -6.128 1.00 77.94 90 ASP A CA 1
ATOM 682 C C . ASP A 1 90 ? -1.230 6.522 -4.988 1.00 77.94 90 ASP A C 1
ATOM 684 O O . ASP A 1 90 ? -1.677 6.131 -3.903 1.00 77.94 90 ASP A O 1
ATOM 688 N N . MET A 1 91 ? 0.083 6.600 -5.220 1.00 88.00 91 MET A N 1
ATOM 689 C CA . MET A 1 91 ? 1.139 6.210 -4.286 1.00 88.00 91 MET A CA 1
ATOM 690 C C . MET A 1 91 ? 1.967 7.422 -3.873 1.00 88.00 91 MET A C 1
ATOM 692 O O . MET A 1 91 ? 2.177 8.351 -4.651 1.00 88.00 91 MET A O 1
ATOM 696 N N . ASP A 1 92 ? 2.487 7.385 -2.651 1.00 89.94 92 ASP A N 1
ATOM 697 C CA . ASP A 1 92 ? 3.237 8.501 -2.080 1.00 89.94 92 ASP A CA 1
ATOM 698 C C . ASP A 1 92 ? 4.690 8.520 -2.565 1.00 89.94 92 ASP A C 1
ATOM 700 O O . ASP A 1 92 ? 5.281 9.588 -2.724 1.00 89.94 92 ASP A O 1
ATOM 704 N N . GLN A 1 93 ? 5.291 7.343 -2.782 1.00 88.81 93 GLN A N 1
ATOM 705 C CA . GLN A 1 93 ? 6.684 7.206 -3.218 1.00 88.81 93 GLN A CA 1
ATOM 706 C C . GLN A 1 93 ? 6.891 5.973 -4.097 1.00 88.81 93 GLN A C 1
ATOM 708 O O . GLN A 1 93 ? 6.135 5.002 -4.031 1.00 88.81 93 GLN A O 1
ATOM 713 N N . VAL A 1 94 ? 7.958 5.998 -4.898 1.00 87.81 94 VAL A N 1
ATOM 714 C CA . VAL A 1 94 ? 8.327 4.905 -5.803 1.00 87.81 94 VAL A CA 1
ATOM 715 C C . VAL A 1 94 ? 9.828 4.687 -5.758 1.00 87.81 94 VAL A C 1
ATOM 717 O O . VAL A 1 94 ? 10.599 5.626 -5.955 1.00 87.81 94 VAL A O 1
ATOM 720 N N . TYR A 1 95 ? 10.240 3.441 -5.556 1.00 88.19 95 TYR A N 1
ATOM 721 C CA . TYR A 1 95 ? 11.637 3.029 -5.599 1.00 88.19 95 TYR A CA 1
ATOM 722 C C . TYR A 1 95 ? 11.863 1.972 -6.670 1.00 88.19 95 TYR A C 1
ATOM 724 O O . TYR A 1 95 ? 11.055 1.062 -6.869 1.00 88.19 95 TYR A O 1
ATOM 732 N N . THR A 1 96 ? 13.004 2.068 -7.344 1.00 88.25 96 THR A N 1
ATOM 733 C CA . THR A 1 96 ? 13.433 1.066 -8.314 1.00 88.25 96 THR A CA 1
ATOM 734 C C . THR A 1 96 ? 14.162 -0.081 -7.616 1.00 88.25 96 THR A C 1
ATOM 736 O O . THR A 1 96 ? 14.900 0.107 -6.648 1.00 88.25 96 THR A O 1
ATOM 739 N N . LYS A 1 97 ? 13.945 -1.304 -8.096 1.00 84.69 97 LYS A N 1
ATOM 740 C CA . LYS A 1 97 ? 14.651 -2.502 -7.645 1.00 84.69 97 LYS A CA 1
ATOM 741 C C . LYS A 1 97 ? 15.990 -2.600 -8.394 1.00 84.69 97 LYS A C 1
ATOM 743 O O . LYS A 1 97 ? 16.003 -2.400 -9.608 1.00 84.69 97 LYS A O 1
ATOM 748 N N . PRO A 1 98 ? 17.100 -2.958 -7.722 1.00 82.94 98 PRO A N 1
ATOM 749 C CA . PRO A 1 98 ? 17.212 -3.318 -6.306 1.00 82.94 98 PRO A CA 1
ATOM 750 C C . PRO A 1 98 ? 17.267 -2.100 -5.365 1.00 82.94 98 PRO A C 1
ATOM 752 O O . PRO A 1 98 ? 17.875 -1.083 -5.687 1.00 82.94 98 PRO A O 1
ATOM 755 N N . ILE A 1 99 ? 16.703 -2.244 -4.160 1.00 76.06 99 ILE A N 1
ATOM 756 C CA . ILE A 1 99 ? 16.731 -1.208 -3.115 1.00 76.06 99 ILE A CA 1
ATOM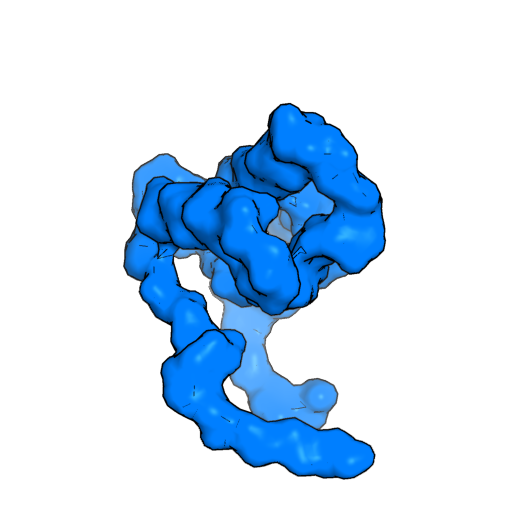 757 C C . ILE A 1 99 ? 17.925 -1.456 -2.194 1.00 76.06 99 ILE A C 1
ATOM 759 O O . ILE A 1 99 ? 18.099 -2.555 -1.667 1.00 76.06 99 ILE A O 1
ATOM 763 N N . SER A 1 100 ? 18.751 -0.430 -1.996 1.00 72.69 100 SER A N 1
ATOM 764 C CA . SER A 1 100 ? 19.873 -0.477 -1.057 1.00 72.69 100 SER A CA 1
ATOM 765 C C . SER A 1 100 ? 19.395 -0.138 0.354 1.00 72.69 100 SER A C 1
ATOM 767 O O . SER A 1 100 ? 18.752 0.887 0.556 1.00 72.69 100 SER A O 1
ATOM 769 N N . SER A 1 101 ? 19.768 -0.944 1.350 1.00 65.12 101 SER A N 1
ATOM 770 C CA . SER A 1 101 ? 19.381 -0.755 2.759 1.00 65.12 101 SER A CA 1
ATOM 771 C C . SER A 1 101 ? 20.069 0.430 3.463 1.00 65.12 101 SER A C 1
ATOM 773 O O . SER A 1 101 ? 19.986 0.539 4.682 1.00 65.12 101 SER A O 1
ATOM 775 N N . LYS A 1 102 ? 20.817 1.265 2.728 1.00 54.38 102 LYS A N 1
ATOM 776 C CA . LYS A 1 102 ? 21.606 2.398 3.251 1.00 54.38 102 LYS A CA 1
ATOM 777 C C . LYS A 1 102 ? 21.049 3.782 2.884 1.00 54.38 102 LYS A C 1
ATOM 779 O O . LYS A 1 102 ? 21.793 4.753 3.009 1.00 54.38 102 LYS A O 1
ATOM 784 N N . GLN A 1 103 ? 19.823 3.870 2.373 1.00 42.75 103 GLN A N 1
ATOM 785 C CA . GLN A 1 103 ? 19.219 5.168 2.053 1.00 42.75 103 GLN A CA 1
ATOM 786 C C . GLN A 1 103 ? 18.769 5.921 3.301 1.00 42.75 103 GLN A C 1
ATOM 788 O O . GLN A 1 103 ? 18.247 5.263 4.227 1.00 42.75 103 GLN A O 1
#

Sequence (103 aa):
MAVPWSDNLLEICYSGADALAKLEEGTTIEGSQYKLILTDISMPGMDGYELAANARKVFANYSLPKELEPTIIALTGHAEVEFLSRALIDMDQVYTKPISSKQ

Foldseek 3Di:
DDDPDDPLLDDDDQDLVRVLVVQLVQVVDVPSQAQADEEEQDDPPAGLLNSLVSQVVSCVVSVHDPNSRHQYEYEYCDPDPVSQVSCVVRHVYYDYPPDDPPD

Radius of gyration: 14.19 Å; chains: 1; bounding box: 37×24×41 Å

InterPro domains:
  IPR001789 Signal transduction response regulator, receiver domain [PF00072] (13-101)
  IPR001789 Signal transduction response regulator, receiver domain [PS50110] (1-103)
  IPR011006 CheY-like superfamily [SSF52172] (12-101)
  IPR050956 Two-component system histidine kinase [PTHR43719] (11-100)

Organism: NCBI:txid197538

Secondary structure (DSSP, 8-state):
-PPP--TTS----SSHHHHHHHHHHHHHSTT---SEEEEESS-SSS-HHHHHHHHHHHHHHTT--GGGSPEEEEEES---HHHHHHHHHH-SEEEESSPPTT-

pLDDT: mean 82.42, std 12.01, range [40.31, 93.81]